Protein AF-A0AAP8GJ23-F1 (afdb_monomer)

Sequence (47 aa):
MEQKINLVVCGKEIVFAPNQTAYNKFINEMSMDNKVAPAHNYLNGIV

InterPro domains:
  IPR024406 Phage tail assembly chaperone TAC-10 [PF10963] (5-47)

pLDDT: mean 70.45, std 7.24, range [48.59, 80.75]

Structure (mmCIF, N/CA/C/O backbone):
data_AF-A0AAP8GJ23-F1
#
_entry.id   AF-A0AAP8GJ23-F1
#
loop_
_atom_site.group_PDB
_atom_site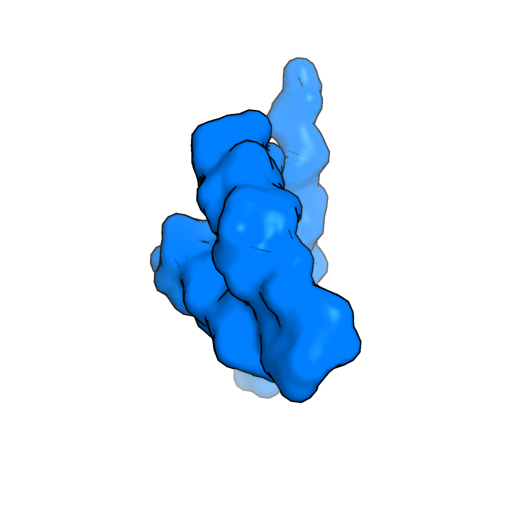.id
_atom_site.type_symbol
_atom_site.label_atom_id
_atom_site.label_alt_id
_atom_site.label_comp_id
_atom_site.label_asym_id
_atom_site.label_entity_id
_atom_site.label_seq_id
_atom_site.pdbx_PDB_ins_code
_atom_site.Cartn_x
_atom_site.Cartn_y
_atom_site.Cartn_z
_atom_site.occupancy
_atom_site.B_iso_or_equiv
_atom_site.auth_seq_id
_atom_site.auth_comp_id
_atom_site.auth_asym_id
_atom_site.aut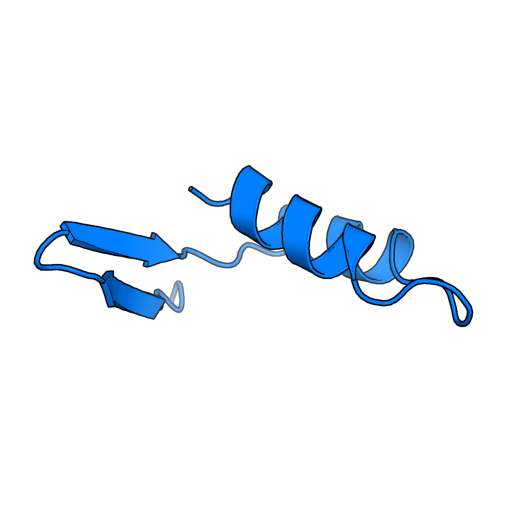h_atom_id
_atom_site.pdbx_PDB_model_num
ATOM 1 N N . MET A 1 1 ? -0.666 14.085 14.542 1.00 48.59 1 MET A N 1
ATOM 2 C CA . MET A 1 1 ? -1.906 13.680 13.849 1.00 48.59 1 MET A CA 1
ATOM 3 C C . MET A 1 1 ? -1.538 12.555 12.902 1.00 48.59 1 MET A C 1
ATOM 5 O O . MET A 1 1 ? -0.756 12.798 11.994 1.00 48.59 1 MET A O 1
ATOM 9 N N . GLU A 1 2 ? -1.991 11.330 13.164 1.00 61.94 2 GLU A N 1
ATOM 10 C CA . GLU A 1 2 ? -1.779 10.201 12.248 1.00 61.94 2 GLU A CA 1
ATOM 11 C C . GLU A 1 2 ? -2.745 10.326 11.069 1.00 61.94 2 GLU A C 1
ATOM 13 O O . GLU A 1 2 ? -3.956 10.416 11.273 1.00 61.94 2 GLU A O 1
ATOM 18 N N . GLN A 1 3 ? -2.222 10.353 9.843 1.00 67.56 3 GLN A N 1
ATOM 19 C CA . 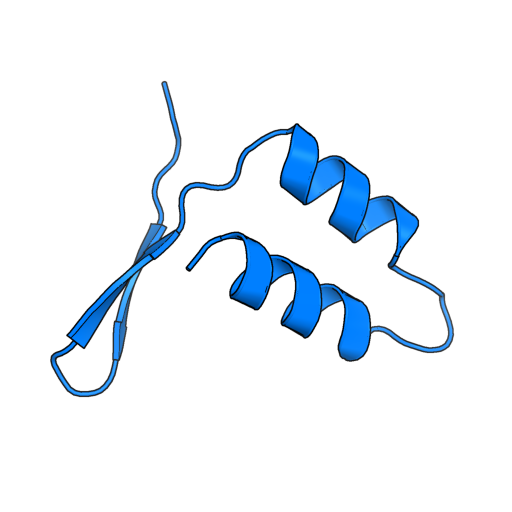GLN A 1 3 ? -3.054 10.255 8.647 1.00 67.56 3 GLN A CA 1
ATOM 20 C C . GLN A 1 3 ? -3.412 8.784 8.444 1.00 67.56 3 GLN A C 1
ATOM 22 O O . GLN A 1 3 ? -2.530 7.966 8.199 1.00 67.56 3 GLN A O 1
ATOM 27 N N . LYS 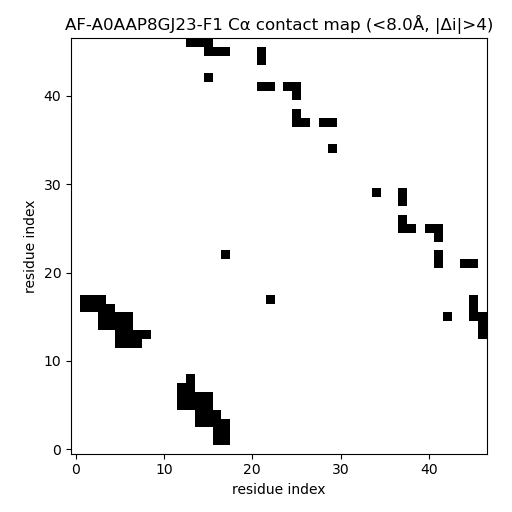A 1 4 ? -4.696 8.452 8.585 1.00 74.12 4 LYS A N 1
ATOM 28 C CA . LYS A 1 4 ? -5.233 7.110 8.342 1.00 74.12 4 LYS A CA 1
ATOM 29 C C . LYS A 1 4 ? -6.024 7.129 7.042 1.00 74.12 4 LYS A C 1
ATOM 31 O O . LYS A 1 4 ? -6.817 8.041 6.817 1.00 74.12 4 LYS A O 1
ATOM 36 N N . ILE A 1 5 ? -5.783 6.144 6.188 1.00 79.50 5 ILE A N 1
ATOM 37 C CA . ILE A 1 5 ? -6.506 5.947 4.935 1.00 79.50 5 ILE A CA 1
ATOM 38 C C . ILE A 1 5 ? -7.403 4.731 5.138 1.00 79.50 5 ILE A C 1
ATOM 40 O O . ILE A 1 5 ? -6.911 3.609 5.234 1.00 79.50 5 ILE A O 1
ATOM 44 N N . ASN A 1 6 ? -8.714 4.949 5.205 1.00 78.38 6 ASN A N 1
ATOM 45 C CA . ASN A 1 6 ? -9.684 3.860 5.279 1.00 78.38 6 ASN A CA 1
ATOM 46 C C . ASN A 1 6 ? -10.124 3.502 3.858 1.00 78.38 6 ASN A C 1
ATOM 48 O O . ASN A 1 6 ? -10.673 4.339 3.140 1.00 78.38 6 ASN A O 1
ATOM 52 N N . LEU A 1 7 ? -9.875 2.261 3.452 1.00 78.94 7 LEU A N 1
ATOM 53 C CA . LEU A 1 7 ? -10.312 1.703 2.180 1.00 78.94 7 LEU A CA 1
ATOM 54 C C . LEU A 1 7 ? -11.397 0.659 2.443 1.00 78.94 7 LEU A C 1
ATOM 56 O O . LEU A 1 7 ? -11.195 -0.247 3.245 1.00 78.94 7 LEU A O 1
ATOM 60 N N . VAL A 1 8 ? -12.529 0.740 1.747 1.00 78.19 8 VAL A N 1
ATOM 61 C CA . VAL A 1 8 ? -13.570 -0.295 1.811 1.00 78.19 8 VAL A CA 1
ATOM 62 C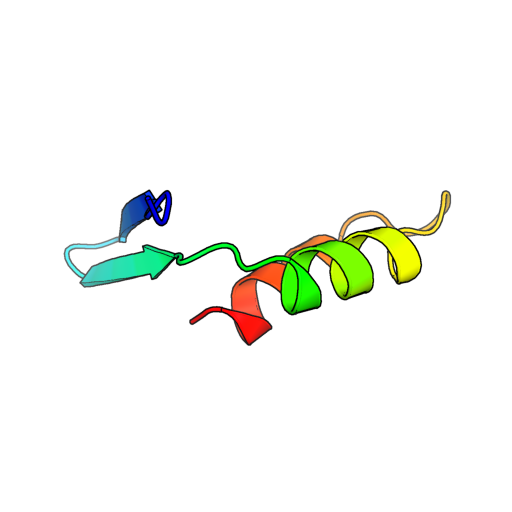 C . VAL A 1 8 ? -13.534 -1.099 0.518 1.00 78.19 8 VAL A C 1
ATOM 64 O O . VAL A 1 8 ? -13.838 -0.574 -0.551 1.00 78.19 8 VAL A O 1
ATOM 67 N N . VAL A 1 9 ? -13.164 -2.377 0.607 1.00 75.94 9 VAL A N 1
ATOM 68 C CA . VAL A 1 9 ? -13.080 -3.295 -0.540 1.00 75.94 9 VAL A CA 1
ATOM 69 C C . VAL A 1 9 ? -14.016 -4.470 -0.296 1.00 75.94 9 VAL A C 1
ATOM 71 O O . VAL A 1 9 ? -13.904 -5.150 0.720 1.00 75.94 9 VAL A O 1
ATOM 74 N N . CYS A 1 10 ? -14.961 -4.708 -1.209 1.00 80.56 10 CYS A N 1
ATOM 75 C CA . CYS A 1 10 ? -15.968 -5.774 -1.084 1.00 80.56 10 CYS A CA 1
ATOM 76 C C . CYS A 1 10 ? -16.732 -5.758 0.259 1.00 80.56 10 CYS A C 1
ATOM 78 O O . CYS A 1 10 ? -17.063 -6.809 0.801 1.00 80.56 10 CYS A O 1
ATOM 80 N N . GLY A 1 11 ? -16.978 -4.569 0.823 1.00 80.75 11 GLY A N 1
ATOM 81 C CA . GLY A 1 11 ? -17.642 -4.405 2.124 1.00 80.75 11 GLY A CA 1
ATOM 82 C C . GLY A 1 11 ? -16.748 -4.658 3.344 1.00 80.75 11 GLY A C 1
ATOM 83 O O . GLY A 1 11 ? -17.231 -4.582 4.469 1.00 80.75 11 GLY A O 1
ATOM 84 N N . LYS A 1 12 ? -15.454 -4.933 3.144 1.00 75.88 12 LYS A N 1
ATOM 85 C CA . LYS A 1 12 ? -14.465 -5.073 4.212 1.00 75.88 12 LYS A CA 1
ATOM 86 C C . LYS A 1 12 ? -13.676 -3.775 4.362 1.00 75.8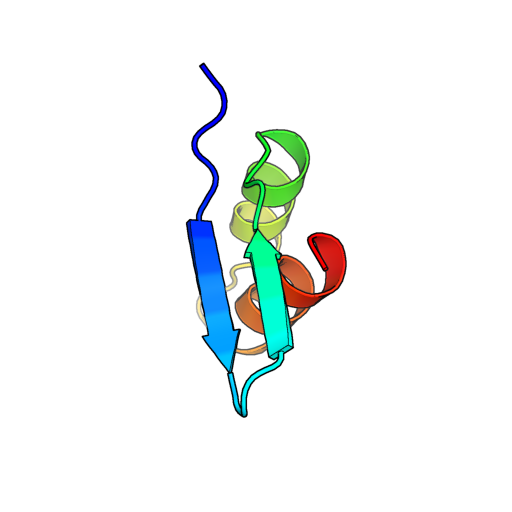8 12 LYS A C 1
ATOM 88 O O . LYS A 1 12 ? -13.129 -3.269 3.383 1.00 75.88 12 LYS A O 1
ATOM 93 N N . GLU A 1 13 ? -13.627 -3.245 5.580 1.00 80.00 13 GLU A N 1
ATOM 94 C CA . GLU A 1 13 ? -12.831 -2.064 5.908 1.00 80.00 13 GLU A CA 1
ATOM 95 C C . GLU A 1 13 ? -11.366 -2.465 6.123 1.00 80.00 13 GLU A C 1
ATOM 97 O O . GLU A 1 13 ? -11.061 -3.388 6.880 1.00 80.00 13 GLU A O 1
ATOM 102 N N . ILE A 1 14 ? -10.465 -1.787 5.420 1.00 77.00 14 ILE A N 1
ATOM 103 C CA . ILE A 1 14 ? -9.017 -1.918 5.535 1.00 77.00 14 ILE A CA 1
ATOM 104 C C . ILE A 1 14 ? -8.487 -0.547 5.941 1.00 77.00 14 ILE A C 1
ATOM 106 O O . ILE A 1 14 ? -8.622 0.430 5.202 1.00 77.00 14 ILE A O 1
ATOM 110 N N . VAL A 1 15 ? -7.910 -0.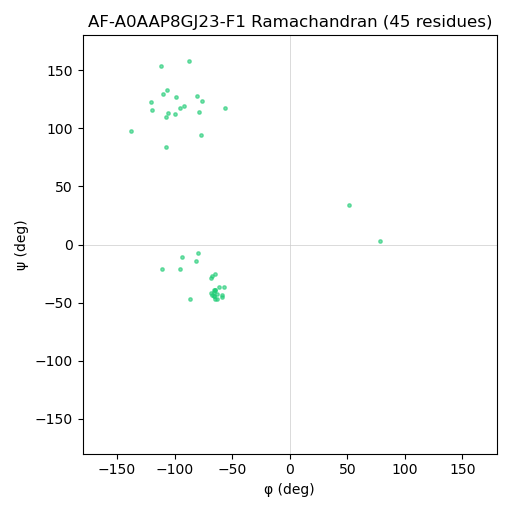470 7.136 1.00 77.31 15 VAL A N 1
ATOM 111 C CA . VAL A 1 15 ? -7.366 0.771 7.686 1.00 77.31 15 VAL A CA 1
ATOM 112 C C . VAL A 1 15 ? -5.865 0.773 7.471 1.00 77.31 15 VAL A C 1
ATOM 114 O O . VAL A 1 15 ? -5.139 0.004 8.090 1.00 77.31 15 VAL A O 1
ATOM 117 N N . PHE A 1 16 ? -5.393 1.673 6.618 1.00 71.25 16 PHE A N 1
ATOM 118 C CA . PHE A 1 16 ? -3.974 1.902 6.418 1.00 71.25 16 PHE A CA 1
ATOM 119 C C . PHE A 1 16 ? -3.520 3.060 7.301 1.00 71.25 16 PHE A C 1
ATOM 121 O O . PHE A 1 16 ? -3.959 4.198 7.127 1.00 71.25 16 PHE A O 1
ATOM 128 N N . ALA A 1 17 ? -2.617 2.782 8.237 1.00 72.25 17 ALA A N 1
ATOM 129 C CA . ALA A 1 17 ? -1.941 3.796 9.039 1.00 72.25 17 ALA A CA 1
ATOM 130 C C . ALA A 1 17 ? -0.474 3.908 8.582 1.00 72.25 17 ALA A C 1
ATOM 132 O O . ALA A 1 17 ? 0.401 3.258 9.163 1.00 72.25 17 ALA A O 1
ATOM 133 N N . PRO A 1 18 ? -0.178 4.682 7.517 1.00 66.88 18 PRO A N 1
ATOM 134 C CA . PRO A 1 18 ? 1.193 4.918 7.086 1.00 66.88 18 PRO A CA 1
ATOM 135 C C . PRO A 1 18 ? 2.021 5.503 8.238 1.00 66.88 18 PRO A C 1
ATOM 137 O O . PRO A 1 18 ? 1.756 6.596 8.734 1.00 66.88 18 PRO A O 1
ATOM 140 N N . ASN A 1 19 ? 3.045 4.763 8.658 1.00 72.25 19 ASN A N 1
ATOM 141 C CA . ASN A 1 19 ? 4.014 5.195 9.661 1.00 72.25 19 ASN A CA 1
ATOM 142 C C . ASN A 1 19 ? 5.394 5.409 9.015 1.00 72.25 19 ASN A C 1
ATOM 144 O O . ASN A 1 19 ? 5.715 4.804 7.988 1.00 72.25 19 ASN A O 1
ATOM 148 N N . GLN A 1 20 ? 6.214 6.288 9.606 1.00 72.50 20 GLN A N 1
ATOM 149 C CA . GLN A 1 20 ? 7.535 6.638 9.060 1.00 72.50 20 GLN A CA 1
ATOM 150 C C . GLN A 1 20 ? 8.438 5.413 8.876 1.00 72.50 20 GLN A C 1
ATOM 152 O O . GLN A 1 20 ? 9.156 5.332 7.885 1.00 72.50 20 GLN A O 1
ATOM 157 N N . THR A 1 21 ? 8.377 4.435 9.780 1.00 76.81 21 THR A N 1
ATOM 158 C CA . THR A 1 21 ? 9.195 3.218 9.707 1.00 76.81 21 THR A CA 1
ATOM 159 C C . THR A 1 21 ? 8.849 2.365 8.485 1.00 76.81 21 THR A C 1
ATOM 161 O O . THR A 1 21 ? 9.743 1.970 7.738 1.00 76.81 21 THR A O 1
ATOM 164 N N . ALA A 1 22 ? 7.560 2.126 8.234 1.00 68.94 22 ALA A N 1
ATOM 165 C CA . ALA A 1 22 ? 7.085 1.397 7.063 1.00 68.94 22 ALA A CA 1
ATOM 166 C C . ALA A 1 22 ? 7.399 2.161 5.770 1.00 68.94 22 ALA A C 1
ATOM 168 O O . ALA A 1 22 ? 7.806 1.555 4.781 1.00 68.94 22 ALA A O 1
ATOM 169 N N . TYR A 1 23 ? 7.260 3.492 5.776 1.00 72.94 23 TYR A N 1
ATOM 170 C CA . TYR A 1 23 ? 7.558 4.323 4.606 1.00 72.94 23 TYR A CA 1
ATOM 171 C C . TYR A 1 23 ? 9.055 4.332 4.264 1.00 72.94 23 TYR A C 1
ATOM 173 O O . TYR A 1 23 ? 9.427 4.146 3.108 1.00 72.94 23 TYR A O 1
ATOM 181 N N . ASN A 1 24 ? 9.928 4.460 5.266 1.00 75.06 24 ASN A N 1
ATOM 182 C CA . ASN A 1 24 ? 11.378 4.386 5.072 1.00 75.06 24 ASN A CA 1
ATOM 183 C C . ASN A 1 24 ? 11.801 3.020 4.520 1.00 75.06 24 ASN A C 1
ATOM 185 O O . ASN A 1 24 ? 12.682 2.939 3.666 1.00 75.06 24 ASN A O 1
ATOM 189 N N . LYS A 1 25 ? 11.139 1.945 4.962 1.00 72.38 25 LYS A N 1
ATOM 190 C CA . LYS A 1 25 ? 11.349 0.603 4.416 1.00 72.38 25 LYS A CA 1
ATOM 191 C C . LYS A 1 25 ? 10.894 0.502 2.953 1.00 72.38 25 LYS A C 1
ATOM 193 O O . LYS A 1 25 ? 11.654 0.007 2.132 1.00 72.38 25 LYS A O 1
ATOM 198 N N . PHE A 1 26 ? 9.724 1.045 2.606 1.00 71.75 26 PHE A N 1
ATOM 199 C CA . PHE A 1 26 ? 9.223 1.086 1.225 1.00 71.75 26 PHE A CA 1
ATOM 200 C C . PHE A 1 26 ? 10.163 1.819 0.266 1.00 71.75 26 PHE A C 1
ATOM 202 O O . PHE A 1 26 ? 10.446 1.312 -0.814 1.00 71.75 26 PHE A O 1
ATOM 209 N N . ILE A 1 27 ? 10.677 2.985 0.667 1.00 74.69 27 ILE A N 1
ATOM 210 C CA . ILE A 1 27 ? 11.616 3.767 -0.148 1.00 74.69 27 ILE A CA 1
ATOM 211 C C . ILE A 1 27 ? 12.920 2.998 -0.377 1.00 74.69 27 ILE A C 1
ATOM 213 O O . ILE A 1 27 ? 13.406 2.960 -1.503 1.00 74.69 27 ILE A O 1
ATOM 217 N N . ASN A 1 28 ? 13.456 2.347 0.657 1.00 74.62 28 ASN A N 1
ATOM 218 C CA . ASN A 1 28 ? 14.683 1.557 0.538 1.00 74.62 28 ASN A CA 1
ATOM 219 C C . ASN A 1 28 ? 14.501 0.289 -0.309 1.00 74.62 28 ASN A C 1
ATOM 221 O O . ASN A 1 28 ? 15.453 -0.168 -0.935 1.00 74.62 28 ASN A O 1
ATOM 225 N N . GLU A 1 29 ? 13.295 -0.281 -0.333 1.00 69.38 29 GLU A N 1
ATOM 226 C CA . GLU A 1 29 ? 12.963 -1.443 -1.164 1.00 69.38 29 GLU A CA 1
ATOM 227 C C . GLU A 1 29 ? 12.639 -1.062 -2.620 1.00 69.38 29 GLU A C 1
ATOM 229 O O . GLU A 1 29 ? 12.632 -1.932 -3.489 1.00 69.38 29 GLU A O 1
ATOM 234 N N . MET A 1 30 ? 12.396 0.219 -2.920 1.00 67.62 30 MET A N 1
ATOM 235 C CA . MET A 1 30 ? 12.035 0.688 -4.258 1.00 67.62 30 MET A CA 1
ATOM 236 C C . MET A 1 30 ? 13.259 0.764 -5.182 1.00 67.62 30 MET A C 1
ATOM 238 O O . MET A 1 30 ? 13.965 1.770 -5.224 1.00 67.62 30 MET A O 1
ATOM 242 N N . SER A 1 31 ? 13.504 -0.298 -5.955 1.00 58.47 31 SER A N 1
ATOM 243 C CA . SER A 1 31 ? 14.525 -0.303 -7.012 1.00 58.47 31 SER A CA 1
ATOM 244 C C . SER A 1 31 ? 13.965 0.218 -8.350 1.00 58.47 31 SER A C 1
ATOM 246 O O . SER A 1 31 ? 12.751 0.224 -8.579 1.00 58.47 31 SER A O 1
ATOM 248 N N . MET A 1 32 ? 14.835 0.687 -9.256 1.00 62.19 32 MET A N 1
ATOM 249 C CA . MET A 1 32 ? 14.419 1.232 -10.567 1.00 62.19 32 MET A CA 1
ATOM 250 C C . MET A 1 32 ? 13.772 0.179 -11.482 1.00 62.19 32 MET A C 1
ATOM 252 O O . MET A 1 32 ? 12.964 0.513 -12.348 1.00 62.19 32 MET A O 1
ATOM 256 N N . ASP A 1 33 ? 14.127 -1.077 -11.260 1.00 63.62 33 ASP A N 1
ATOM 257 C CA . ASP A 1 33 ? 13.789 -2.274 -12.016 1.00 63.62 33 ASP A CA 1
ATOM 258 C C . ASP A 1 33 ? 12.578 -3.031 -11.443 1.00 63.62 33 ASP A C 1
ATOM 260 O O . ASP A 1 33 ? 11.897 -3.734 -12.190 1.00 63.62 33 ASP A O 1
ATOM 264 N N . ASN A 1 34 ? 12.228 -2.839 -10.164 1.00 60.28 34 ASN A N 1
ATOM 265 C CA . ASN A 1 34 ? 11.059 -3.483 -9.566 1.00 60.28 34 ASN A CA 1
ATOM 266 C C . ASN A 1 34 ? 10.246 -2.540 -8.667 1.00 60.28 34 ASN A C 1
ATOM 268 O O . ASN A 1 34 ? 10.525 -2.365 -7.484 1.00 60.28 34 ASN A O 1
ATOM 272 N N . LYS A 1 35 ? 9.169 -1.980 -9.232 1.00 63.19 35 LYS A N 1
ATOM 273 C CA . LYS A 1 35 ? 8.222 -1.096 -8.525 1.00 63.19 35 LYS A CA 1
ATOM 274 C C . LYS A 1 35 ? 7.005 -1.824 -7.942 1.00 63.19 35 LYS A C 1
ATOM 276 O O . LYS A 1 35 ? 6.254 -1.227 -7.176 1.00 63.19 35 LYS A O 1
ATOM 281 N N . VAL A 1 36 ? 6.794 -3.098 -8.293 1.00 71.25 36 VAL A N 1
ATOM 282 C CA . VAL A 1 36 ? 5.602 -3.869 -7.890 1.00 71.25 36 VAL A CA 1
ATOM 283 C C . VAL A 1 36 ? 5.803 -4.534 -6.528 1.00 71.25 36 VAL A C 1
ATOM 285 O O . VAL A 1 36 ? 4.949 -4.405 -5.653 1.00 71.25 36 VAL A O 1
ATOM 288 N N . ALA A 1 37 ? 6.945 -5.196 -6.318 1.00 72.81 37 ALA A N 1
ATOM 289 C CA . ALA A 1 37 ? 7.259 -5.862 -5.050 1.00 72.81 37 ALA A CA 1
ATOM 290 C C . ALA A 1 37 ? 7.277 -4.917 -3.824 1.00 72.81 37 ALA A C 1
ATOM 292 O O . ALA A 1 37 ? 6.664 -5.265 -2.813 1.00 72.81 37 ALA A O 1
ATOM 293 N N . PRO A 1 38 ? 7.864 -3.704 -3.894 1.00 67.38 38 PRO A N 1
ATOM 294 C CA . PRO A 1 38 ? 7.909 -2.783 -2.755 1.00 67.38 38 PRO A CA 1
ATOM 295 C C . PRO A 1 38 ? 6.511 -2.302 -2.351 1.00 67.38 38 PRO A C 1
ATOM 297 O O . PRO A 1 38 ? 6.197 -2.221 -1.167 1.00 67.38 38 PRO A O 1
ATOM 300 N N . ALA A 1 39 ? 5.635 -2.032 -3.328 1.00 71.38 39 ALA A N 1
ATOM 301 C CA . ALA A 1 39 ? 4.260 -1.604 -3.065 1.00 71.38 39 ALA A CA 1
ATOM 302 C C . ALA A 1 39 ? 3.447 -2.714 -2.384 1.00 71.38 39 ALA A C 1
ATOM 304 O O . ALA A 1 39 ? 2.678 -2.451 -1.461 1.00 71.38 39 ALA A O 1
ATOM 305 N N . HIS A 1 40 ? 3.659 -3.964 -2.802 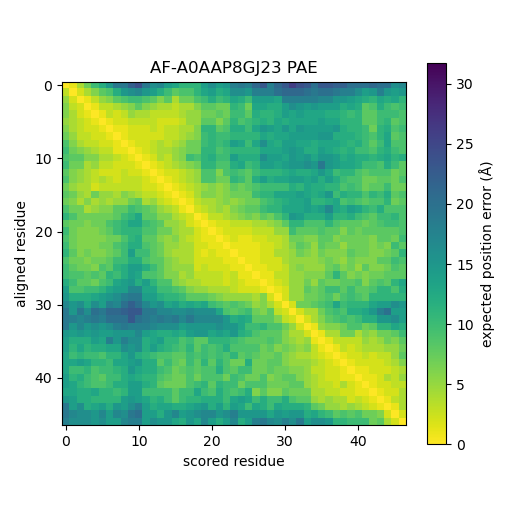1.00 75.31 40 HIS A N 1
ATOM 306 C CA . HIS A 1 40 ? 3.005 -5.122 -2.202 1.00 75.31 40 HIS A CA 1
ATOM 307 C C . HIS A 1 40 ? 3.489 -5.373 -0.767 1.00 75.31 40 HIS A C 1
ATOM 309 O O . HIS A 1 40 ? 2.676 -5.620 0.121 1.00 75.31 40 HIS A O 1
ATOM 315 N N . ASN A 1 41 ? 4.795 -5.252 -0.514 1.00 72.25 41 ASN A N 1
ATOM 316 C CA . ASN A 1 41 ? 5.373 -5.391 0.825 1.00 72.25 41 ASN A CA 1
ATOM 317 C C . ASN A 1 41 ? 4.912 -4.280 1.772 1.00 72.25 41 ASN A C 1
ATOM 319 O O . ASN A 1 41 ? 4.602 -4.547 2.931 1.00 72.25 41 ASN A O 1
ATOM 323 N N . TYR A 1 42 ? 4.841 -3.043 1.278 1.00 68.50 42 TYR A N 1
ATOM 324 C CA . TYR A 1 42 ? 4.372 -1.903 2.057 1.00 68.50 42 TYR A CA 1
ATOM 325 C C . TYR A 1 42 ? 2.909 -2.061 2.469 1.00 68.50 42 TYR A C 1
ATOM 327 O O . TYR A 1 42 ? 2.585 -1.889 3.639 1.00 68.50 42 TYR A O 1
ATOM 335 N N . LEU A 1 43 ? 2.036 -2.453 1.535 1.00 68.56 43 LEU A N 1
ATOM 336 C CA . LEU A 1 43 ? 0.625 -2.692 1.837 1.00 68.56 43 LEU A CA 1
ATOM 337 C C . LEU A 1 43 ? 0.442 -3.886 2.785 1.00 68.56 43 LEU A C 1
ATOM 339 O O . LEU A 1 43 ? -0.290 -3.763 3.759 1.00 68.56 43 LEU A O 1
ATOM 343 N N . ASN A 1 44 ? 1.146 -5.002 2.567 1.00 69.69 44 ASN A N 1
ATOM 344 C CA . ASN A 1 44 ? 1.063 -6.174 3.451 1.00 69.69 44 ASN A CA 1
ATOM 345 C C . ASN A 1 44 ? 1.647 -5.939 4.851 1.00 69.69 44 ASN A C 1
ATOM 347 O O . ASN A 1 44 ? 1.234 -6.603 5.792 1.00 69.69 44 ASN A O 1
ATOM 351 N N . GLY A 1 45 ? 2.606 -5.023 5.010 1.00 60.47 45 GLY A N 1
ATOM 352 C CA . GLY A 1 45 ? 3.171 -4.679 6.317 1.00 60.47 45 GLY A CA 1
ATOM 353 C C . GLY A 1 45 ? 2.315 -3.717 7.148 1.00 60.47 45 GLY A C 1
ATOM 354 O O . GLY A 1 45 ? 2.672 -3.443 8.292 1.00 60.47 45 GLY A O 1
ATOM 355 N N . ILE A 1 46 ? 1.244 -3.165 6.567 1.00 59.47 46 ILE A N 1
ATOM 356 C CA . ILE A 1 46 ? 0.361 -2.175 7.205 1.00 59.47 46 ILE A CA 1
ATOM 357 C C . ILE A 1 46 ? -1.031 -2.754 7.513 1.00 59.47 46 ILE A C 1
ATOM 359 O O . ILE A 1 46 ? -1.714 -2.203 8.376 1.00 59.47 46 ILE A O 1
ATOM 363 N N . VAL A 1 47 ? -1.444 -3.834 6.833 1.00 52.16 47 VAL A N 1
ATOM 364 C CA . VAL A 1 47 ? -2.692 -4.576 7.113 1.00 52.16 47 VAL A CA 1
ATOM 365 C C . VAL A 1 47 ? -2.610 -5.337 8.434 1.00 52.16 47 VAL A C 1
ATOM 367 O O . VAL A 1 47 ? -1.540 -5.917 8.721 1.00 52.16 47 VAL A O 1
#

Secondary structure (DSSP, 8-state):
----EEEEETTEEEEE---HHHHHHHHHH--SS-SHHHHHHHHHTT-

Mean predicted aligned error: 8.78 Å

Radius of gyration: 11.94 Å; Cα contacts (8 Å, |Δi|>4): 43; chains: 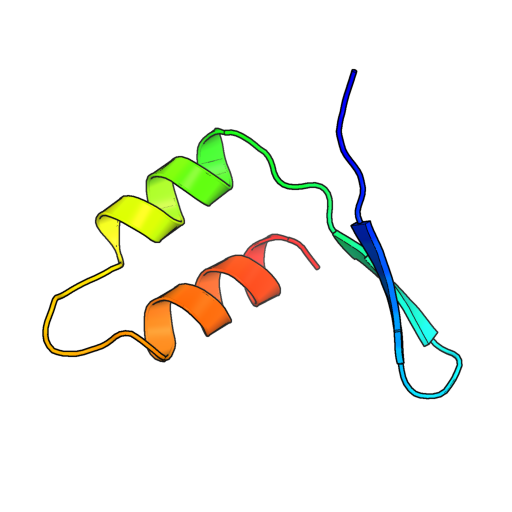1; bounding box: 32×20×26 Å

Nearest PDB structures (foldseek):
  6lcm-assembly1_C-2  TM=3.254E-01  e=2.568E+00  Zea mays
  6is8-assembly1_B  TM=3.155E-01  e=5.825E+00  Zea mays
  6jrf-assembly1_A  TM=3.260E-01  e=4.746E+00  Zea mays
  6gje-assembly1_D  TM=4.199E-01  e=9.393E+00  Homo sapiens

Solvent-accessible surface area (backbone atoms only — not comparable to full-atom values): 2953 Å² total; per-residue (Å²): 134,86,66,66,49,78,44,74,57,98,88,43,81,44,64,37,60,80,45,71,70,58,51,55,50,31,59,75,52,50,47,98,90,41,70,61,65,24,55,52,52,43,54,62,74,46,104

Organism: NCBI:txid158836

Foldseek 3Di:
DFDWDWDQDPNDTDIFGDDPVLVVQLVVPDDPPDPPVSVVSSSVVRD